Protein AF-A0A3D9RH99-F1 (afdb_monomer)

Solvent-accessible surface area (backbone atoms only — not comparable to full-atom values): 2675 Å² total; per-residue (Å²): 141,78,83,73,66,94,64,54,71,70,57,44,52,51,55,48,51,36,35,75,67,68,75,44,45,54,61,54,54,10,61,76,68,75,46,60,44,66,61,53,70,75,91

InterPro domains:
  IPR002514 Transposase IS3/IS911family [PF01527] (1-43)
  IPR010921 Trp repressor/replication initiator [SSF48295] (1-43)

Nearest PDB structures (foldseek):
  4zms-assembly1_B  TM=5.994E-01  e=5.317E-01  Streptococcus pneumoniae R6
  8r7y-assembly2_D  TM=7.966E-01  e=2.785E+00  Bacillus subtilis subsp. subtilis str. 168
  2llk-assembly1_A  TM=6.397E-01  e=1.972E+00  Homo sapiens
  5eyb-assembly2_B  TM=5.949E-01  e=5.947E+00  Schizosaccharomyces pombe 972h-
  2din-assembly1_A  TM=5.306E-01  e=4.212E+00  Homo sapiens

Mean predicted aligned error: 4.65 Å

Structure (mmCIF, N/CA/C/O backbone):
data_AF-A0A3D9RH99-F1
#
_entry.id   AF-A0A3D9RH99-F1
#
loop_
_atom_site.group_PDB
_atom_site.id
_atom_site.type_symbol
_atom_site.label_atom_id
_atom_site.label_alt_id
_atom_site.label_comp_id
_atom_site.label_asym_id
_atom_site.label_entity_id
_atom_site.label_seq_id
_atom_site.pdbx_PDB_ins_code
_atom_site.Cartn_x
_atom_site.Cartn_y
_atom_site.Cartn_z
_atom_site.occupancy
_atom_site.B_iso_or_equiv
_atom_site.auth_seq_id
_atom_site.auth_comp_id
_atom_site.auth_asym_id
_atom_site.auth_atom_id
_atom_site.pdbx_PDB_model_num
ATOM 1 N N . MET A 1 1 ? 19.383 -3.779 -21.426 1.00 47.03 1 MET A N 1
ATOM 2 C CA . MET A 1 1 ? 18.019 -3.873 -20.861 1.00 47.03 1 MET A CA 1
ATOM 3 C C . MET A 1 1 ? 18.137 -4.296 -19.410 1.00 47.03 1 MET A C 1
ATOM 5 O O . MET A 1 1 ? 18.833 -5.265 -19.151 1.00 47.03 1 MET A O 1
ATOM 9 N N . GLY A 1 2 ? 17.532 -3.576 -18.471 1.00 49.59 2 GLY A N 1
ATOM 10 C CA . GLY A 1 2 ? 17.621 -3.942 -17.056 1.00 49.59 2 GLY A CA 1
ATOM 11 C C . GLY A 1 2 ? 17.270 -2.781 -16.145 1.00 49.59 2 GLY A C 1
ATOM 12 O O . GLY A 1 2 ? 18.077 -2.387 -15.312 1.00 49.59 2 GLY A O 1
ATOM 13 N N . GLN A 1 3 ? 16.082 -2.202 -16.329 1.00 52.16 3 GLN A N 1
ATOM 14 C CA . GLN A 1 3 ? 15.506 -1.332 -15.313 1.00 52.16 3 GLN A CA 1
ATOM 15 C C . GLN A 1 3 ? 15.246 -2.229 -14.094 1.00 52.16 3 GLN A C 1
ATOM 17 O O . GLN A 1 3 ? 14.278 -2.989 -14.070 1.00 52.16 3 GLN A O 1
ATOM 22 N N . ARG A 1 4 ? 16.184 -2.247 -13.136 1.00 55.53 4 ARG A N 1
ATOM 23 C CA . ARG A 1 4 ? 15.981 -2.870 -11.823 1.00 55.53 4 ARG A CA 1
ATOM 24 C C . ARG A 1 4 ? 14.647 -2.337 -11.303 1.00 55.53 4 ARG A C 1
ATOM 26 O O . ARG A 1 4 ? 14.480 -1.123 -11.206 1.00 55.53 4 ARG A O 1
ATOM 33 N N . LYS A 1 5 ? 13.684 -3.229 -11.052 1.00 67.25 5 LYS A N 1
ATOM 34 C CA . LYS A 1 5 ? 12.404 -2.855 -10.442 1.0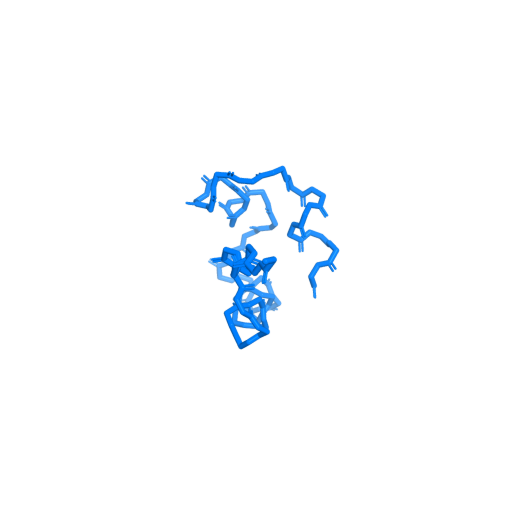0 67.25 5 LYS A CA 1
ATOM 35 C C . LYS A 1 5 ? 12.737 -2.066 -9.172 1.00 67.25 5 LYS A C 1
ATOM 37 O O . LYS A 1 5 ? 13.478 -2.571 -8.337 1.00 67.25 5 LYS A O 1
ATOM 42 N N . LYS A 1 6 ? 12.229 -0.832 -9.070 1.00 75.12 6 LYS A N 1
ATOM 43 C CA . LYS A 1 6 ? 12.471 0.106 -7.953 1.00 75.12 6 LYS A CA 1
ATOM 44 C C . LYS A 1 6 ? 12.170 -0.523 -6.579 1.00 75.12 6 LYS A C 1
ATOM 46 O O . LYS A 1 6 ? 12.742 -0.103 -5.585 1.00 75.12 6 LYS A O 1
ATOM 51 N N . PHE A 1 7 ? 11.328 -1.560 -6.564 1.00 85.94 7 PHE A N 1
ATOM 52 C CA . PHE A 1 7 ? 10.978 -2.379 -5.408 1.00 85.94 7 PHE A CA 1
ATOM 53 C C . PHE A 1 7 ? 11.103 -3.863 -5.770 1.00 85.94 7 PHE A C 1
ATOM 55 O O . PHE A 1 7 ? 10.556 -4.306 -6.792 1.00 85.94 7 PHE A O 1
ATOM 62 N N . ASP A 1 8 ? 11.816 -4.629 -4.953 1.00 90.50 8 ASP A N 1
ATOM 63 C CA . ASP A 1 8 ? 11.916 -6.082 -5.060 1.00 90.50 8 ASP A CA 1
ATOM 64 C C . ASP A 1 8 ? 10.737 -6.781 -4.352 1.00 90.50 8 ASP A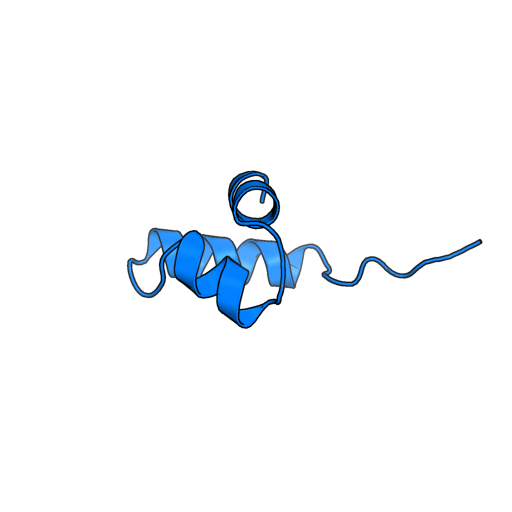 C 1
ATOM 66 O O . ASP A 1 8 ? 9.890 -6.142 -3.728 1.00 90.50 8 ASP A O 1
ATOM 70 N N . LYS A 1 9 ? 10.631 -8.108 -4.503 1.00 91.12 9 LYS A N 1
ATOM 71 C CA . LYS A 1 9 ? 9.488 -8.882 -3.982 1.00 91.12 9 LYS A CA 1
ATOM 72 C C . LYS A 1 9 ? 9.393 -8.807 -2.457 1.00 91.12 9 LYS A C 1
ATOM 74 O O . LYS A 1 9 ? 8.302 -8.581 -1.948 1.00 91.12 9 LYS A O 1
ATOM 79 N N . ALA A 1 10 ? 10.524 -8.945 -1.763 1.00 93.25 10 ALA A N 1
ATOM 80 C CA . ALA A 1 10 ? 10.551 -8.952 -0.305 1.00 93.25 10 ALA A CA 1
ATOM 81 C C . ALA A 1 10 ? 10.099 -7.603 0.266 1.00 93.25 10 ALA A C 1
ATOM 83 O O . ALA A 1 10 ? 9.330 -7.558 1.223 1.00 93.25 10 ALA A O 1
ATOM 84 N N . PHE A 1 11 ? 10.506 -6.501 -0.370 1.00 93.00 11 PHE A N 1
ATOM 85 C CA . PHE A 1 11 ? 10.057 -5.171 0.021 1.00 93.00 11 PHE A CA 1
ATOM 86 C C . PHE A 1 11 ? 8.543 -4.996 -0.129 1.00 93.00 11 PHE A C 1
ATOM 88 O O . PHE A 1 11 ? 7.886 -4.504 0.785 1.00 93.00 11 PHE A O 1
ATOM 95 N N . LYS A 1 12 ? 7.969 -5.435 -1.256 1.00 94.00 12 LYS A N 1
ATOM 96 C CA . LYS A 1 12 ? 6.513 -5.375 -1.466 1.00 94.00 12 LYS A CA 1
ATOM 97 C C . LYS A 1 12 ? 5.754 -6.186 -0.417 1.00 94.00 12 LYS A C 1
ATOM 99 O O . LYS A 1 12 ? 4.809 -5.671 0.166 1.00 94.00 12 LYS A O 1
ATOM 104 N N . GLU A 1 13 ? 6.207 -7.407 -0.133 1.00 95.75 13 GLU A N 1
ATOM 105 C CA . GLU A 1 13 ? 5.609 -8.263 0.900 1.00 95.75 13 GLU A CA 1
ATOM 106 C C . GLU A 1 13 ? 5.680 -7.605 2.285 1.00 95.75 13 GLU A C 1
ATOM 108 O O . GLU A 1 13 ? 4.698 -7.627 3.021 1.00 95.75 13 GLU A O 1
ATOM 113 N N . GLN A 1 14 ? 6.791 -6.946 2.625 1.00 95.50 14 GLN A N 1
ATOM 114 C CA . GLN A 1 14 ? 6.912 -6.214 3.888 1.00 95.50 14 GLN A CA 1
ATOM 115 C C . GLN A 1 14 ? 5.912 -5.052 3.991 1.00 95.50 14 GLN A C 1
ATOM 117 O O . GLN A 1 14 ? 5.322 -4.850 5.052 1.00 95.50 14 GLN A O 1
ATOM 122 N N . VAL A 1 15 ? 5.717 -4.291 2.911 1.00 95.00 15 VAL A N 1
ATOM 123 C CA . VAL A 1 15 ? 4.743 -3.187 2.877 1.00 95.00 15 VAL A CA 1
ATOM 124 C C . VAL A 1 15 ? 3.325 -3.720 3.079 1.00 95.00 15 VAL A C 1
ATOM 126 O O . VAL A 1 15 ? 2.591 -3.196 3.914 1.00 95.00 15 VAL A O 1
ATOM 129 N N . VAL A 1 16 ? 2.960 -4.798 2.381 1.00 94.88 16 VAL A N 1
ATOM 130 C CA . VAL A 1 16 ? 1.645 -5.439 2.530 1.00 94.88 16 VAL A CA 1
ATOM 131 C C . VAL A 1 16 ? 1.447 -5.966 3.950 1.00 94.88 16 VAL A C 1
ATOM 133 O O . VAL A 1 16 ? 0.393 -5.740 4.535 1.00 94.88 16 VAL A O 1
ATOM 136 N N . LEU A 1 17 ? 2.459 -6.603 4.547 1.00 96.94 17 LEU A N 1
ATOM 137 C CA . LEU A 1 17 ? 2.378 -7.102 5.923 1.00 96.94 17 LEU A CA 1
ATOM 138 C C . LEU A 1 17 ? 2.122 -5.986 6.941 1.00 96.94 17 LEU A C 1
ATOM 140 O O . LEU A 1 17 ? 1.310 -6.179 7.839 1.00 96.94 17 LEU A O 1
ATOM 144 N N . ARG A 1 18 ? 2.751 -4.814 6.786 1.00 95.38 18 ARG A N 1
ATOM 145 C CA . ARG A 1 18 ? 2.481 -3.647 7.649 1.00 95.38 18 ARG A CA 1
ATOM 146 C C . ARG A 1 18 ? 1.051 -3.135 7.503 1.00 95.38 18 ARG A C 1
ATOM 148 O O . ARG A 1 18 ? 0.440 -2.753 8.494 1.00 95.38 18 ARG A O 1
ATOM 155 N N . ILE A 1 19 ? 0.514 -3.152 6.281 1.00 95.88 19 ILE A N 1
ATOM 156 C CA . ILE A 1 19 ? -0.880 -2.768 6.026 1.00 95.88 19 ILE A CA 1
ATOM 157 C C . ILE A 1 19 ? -1.8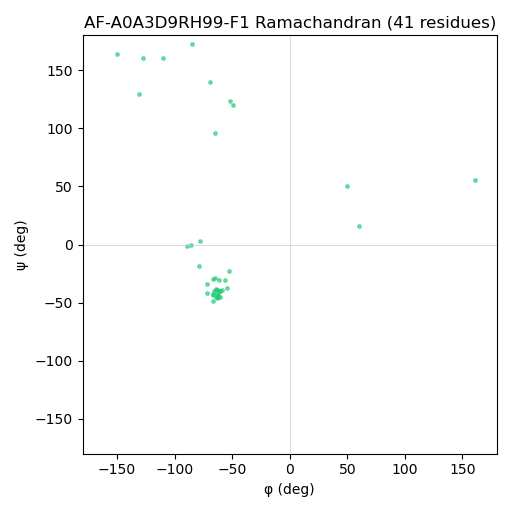41 -3.781 6.662 1.00 95.88 19 ILE A C 1
ATOM 159 O O . ILE A 1 19 ? -2.814 -3.390 7.298 1.00 95.88 19 ILE A O 1
ATOM 163 N N . LEU A 1 20 ? -1.554 -5.081 6.537 1.00 95.25 20 LEU A N 1
ATOM 164 C CA . LEU A 1 20 ? -2.351 -6.148 7.153 1.00 95.25 20 LEU A CA 1
ATOM 165 C C . LEU A 1 20 ? -2.276 -6.146 8.684 1.00 95.25 20 LEU A C 1
ATOM 167 O O . LEU A 1 20 ? -3.236 -6.545 9.333 1.00 95.25 20 LEU A O 1
ATOM 171 N N . ALA A 1 21 ? -1.157 -5.699 9.253 1.00 96.88 21 ALA A N 1
ATOM 172 C CA . ALA A 1 21 ? -0.990 -5.493 10.688 1.00 96.88 21 ALA A CA 1
ATOM 173 C C . ALA A 1 21 ? -1.646 -4.193 11.195 1.00 96.88 21 ALA A C 1
ATOM 175 O O . ALA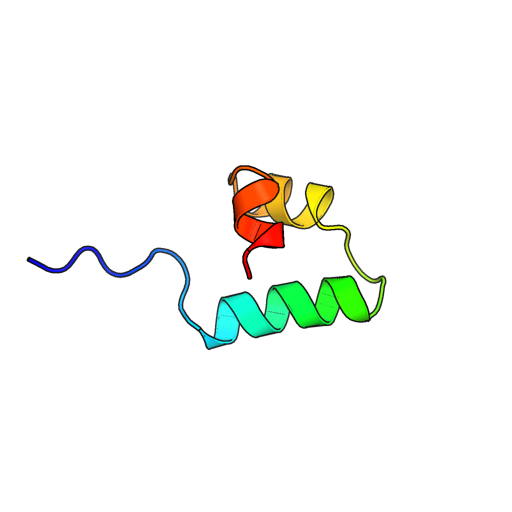 A 1 21 ? -1.502 -3.867 12.369 1.00 96.88 21 ALA A O 1
ATOM 176 N N . GLU A 1 22 ? -2.328 -3.442 10.320 1.00 94.25 22 GLU A N 1
ATOM 177 C CA . GLU A 1 22 ? -2.958 -2.147 10.618 1.00 94.25 22 GLU A CA 1
ATOM 178 C C . GLU A 1 22 ? -1.959 -1.070 11.098 1.00 94.25 22 GLU A C 1
ATOM 180 O O . GLU A 1 22 ? -2.351 -0.024 11.612 1.00 94.25 22 GLU A O 1
ATOM 185 N N . GLU A 1 23 ? -0.655 -1.287 10.884 1.00 94.12 23 GLU A N 1
ATOM 186 C CA . GLU A 1 23 ? 0.423 -0.343 11.218 1.00 94.12 23 GLU A CA 1
ATOM 187 C C . GLU A 1 23 ? 0.559 0.780 10.177 1.00 94.12 23 GLU A C 1
ATOM 189 O O . GLU A 1 23 ? 1.181 1.810 10.437 1.00 94.12 23 GLU A O 1
ATOM 194 N N . SER A 1 24 ? 0.011 0.581 8.976 1.00 94.06 24 SER A N 1
ATOM 195 C CA . SER A 1 24 ? 0.005 1.555 7.884 1.00 94.06 24 SER A CA 1
ATOM 196 C C . SER A 1 24 ? -1.232 1.363 7.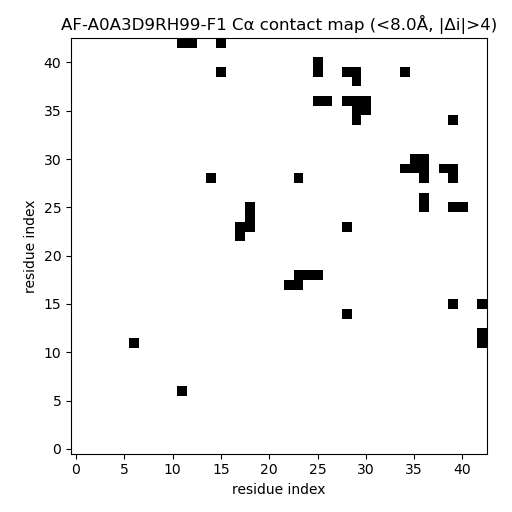005 1.00 94.06 24 SER A C 1
ATOM 198 O O . SER A 1 24 ? -1.884 0.321 7.045 1.00 94.06 24 SER A O 1
ATOM 200 N N . THR A 1 25 ? -1.558 2.350 6.173 1.00 95.25 25 THR A N 1
ATOM 201 C CA . THR A 1 25 ? -2.627 2.232 5.175 1.00 95.25 25 THR A CA 1
ATOM 202 C C . THR A 1 25 ? -2.050 2.186 3.764 1.00 95.25 25 THR A C 1
ATOM 204 O O . THR A 1 25 ? -0.937 2.644 3.510 1.00 95.25 25 THR A O 1
ATOM 207 N N . VAL A 1 26 ? -2.829 1.683 2.801 1.00 95.06 26 VAL A N 1
ATOM 208 C CA . VAL A 1 26 ? -2.449 1.708 1.374 1.00 95.06 26 VAL A CA 1
ATOM 209 C C . VAL A 1 26 ? -2.118 3.13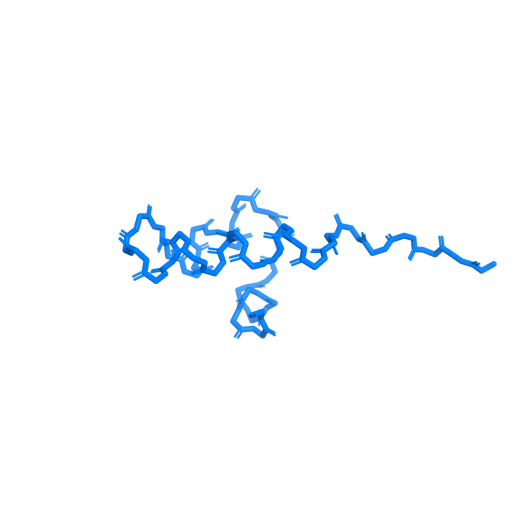3 0.912 1.00 95.06 26 VAL A C 1
ATOM 211 O O . VAL A 1 26 ? -1.199 3.324 0.120 1.00 95.06 26 VAL A O 1
ATOM 214 N N . ALA A 1 27 ? -2.852 4.136 1.404 1.00 94.94 27 ALA A N 1
ATOM 215 C CA . ALA A 1 27 ? -2.634 5.535 1.052 1.00 94.94 27 ALA A CA 1
ATOM 216 C C . ALA A 1 27 ? -1.346 6.094 1.674 1.00 94.94 27 ALA A C 1
ATOM 218 O O . ALA A 1 27 ? -0.596 6.788 0.985 1.00 94.94 27 ALA A O 1
ATOM 219 N N . ASP A 1 28 ? -1.070 5.761 2.937 1.00 95.50 28 ASP A N 1
ATOM 220 C CA . ASP A 1 28 ? 0.142 6.201 3.634 1.00 95.50 28 ASP A CA 1
ATOM 221 C C . ASP A 1 28 ? 1.389 5.570 3.021 1.00 95.50 28 ASP A C 1
ATOM 223 O O . ASP A 1 28 ? 2.303 6.288 2.622 1.00 95.5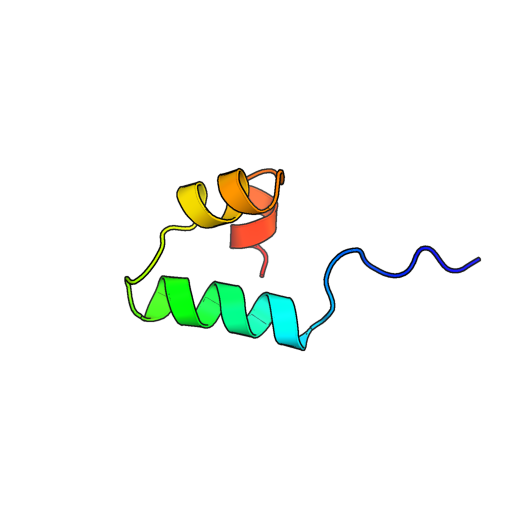0 28 ASP A O 1
ATOM 227 N N . ALA A 1 29 ? 1.382 4.252 2.808 1.00 94.75 29 ALA A N 1
ATOM 228 C CA . ALA A 1 29 ? 2.468 3.554 2.129 1.00 94.75 29 ALA A CA 1
ATOM 229 C C . ALA A 1 29 ? 2.694 4.090 0.705 1.00 94.75 29 ALA A C 1
ATOM 231 O O . ALA A 1 29 ? 3.829 4.255 0.265 1.00 94.75 29 ALA A O 1
ATOM 232 N N . ALA A 1 30 ? 1.629 4.416 -0.031 1.00 94.88 30 ALA A N 1
ATOM 233 C CA . ALA A 1 30 ? 1.759 4.997 -1.364 1.00 94.88 30 ALA A CA 1
ATOM 234 C C . ALA A 1 30 ? 2.400 6.390 -1.336 1.00 94.88 30 ALA A C 1
ATOM 236 O O . ALA A 1 30 ? 3.258 6.691 -2.167 1.00 94.88 30 ALA A O 1
ATOM 237 N N . LYS A 1 31 ? 2.027 7.214 -0.353 1.00 95.62 31 LYS A N 1
ATOM 238 C CA . LYS A 1 31 ? 2.609 8.540 -0.134 1.00 95.62 31 LYS A CA 1
ATOM 239 C C . LYS A 1 31 ? 4.078 8.458 0.286 1.00 95.62 31 LYS A C 1
ATOM 241 O O . LYS A 1 31 ? 4.888 9.215 -0.236 1.00 95.62 31 LYS A O 1
ATOM 246 N N . GLU A 1 32 ? 4.429 7.541 1.185 1.00 93.38 32 GLU A N 1
ATOM 247 C CA . GLU A 1 32 ? 5.812 7.308 1.630 1.00 93.38 32 GLU A CA 1
ATOM 248 C C . GLU A 1 32 ? 6.723 6.855 0.487 1.00 93.38 32 GLU A C 1
ATOM 250 O O . GLU A 1 32 ? 7.880 7.264 0.397 1.00 93.38 32 GLU A O 1
ATOM 255 N N . LEU A 1 33 ? 6.195 6.011 -0.399 1.00 91.31 33 LEU A N 1
ATOM 256 C CA . LEU A 1 33 ? 6.946 5.422 -1.505 1.00 91.31 33 LEU A CA 1
ATOM 257 C C . LEU A 1 33 ? 6.913 6.270 -2.783 1.00 91.31 33 LEU A C 1
ATOM 259 O O . LEU A 1 33 ? 7.548 5.889 -3.773 1.00 91.31 33 LEU A O 1
ATOM 263 N N . ASP A 1 34 ? 6.199 7.400 -2.753 1.00 93.62 34 ASP A N 1
ATOM 264 C CA . ASP A 1 34 ? 5.948 8.282 -3.895 1.00 93.62 34 ASP A CA 1
ATOM 265 C C . ASP A 1 34 ? 5.434 7.492 -5.112 1.00 93.62 34 ASP A C 1
ATOM 267 O O . ASP A 1 34 ? 5.975 7.527 -6.222 1.00 93.62 34 ASP A O 1
ATOM 271 N N . VAL A 1 35 ? 4.406 6.677 -4.870 1.00 91.88 35 VAL A N 1
ATOM 272 C CA . VAL A 1 35 ? 3.712 5.891 -5.893 1.00 91.88 35 VAL A CA 1
ATOM 273 C C . VAL A 1 35 ? 2.214 6.137 -5.822 1.00 91.88 35 VAL A C 1
ATOM 275 O O . VAL A 1 35 ? 1.664 6.568 -4.814 1.00 91.88 35 VAL A 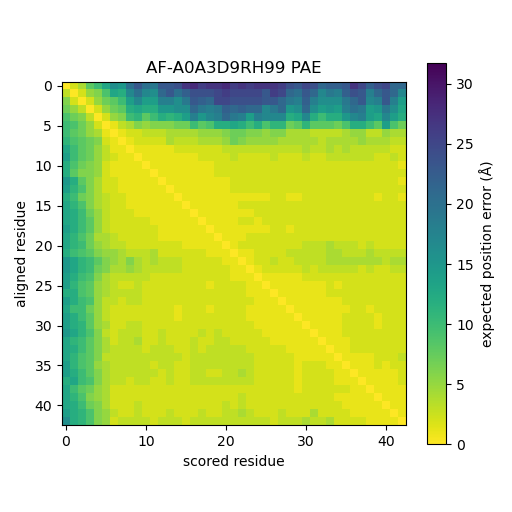O 1
ATOM 278 N N . HIS A 1 36 ? 1.514 5.818 -6.906 1.00 94.38 36 HIS A N 1
ATOM 279 C CA . HIS A 1 36 ? 0.059 5.867 -6.891 1.00 94.38 36 HIS A CA 1
ATOM 280 C C . HIS A 1 36 ? -0.497 4.747 -5.999 1.00 94.38 36 HIS A C 1
ATOM 282 O O . HIS A 1 36 ? -0.006 3.620 -6.073 1.00 94.38 36 HIS A O 1
ATOM 288 N N . TYR A 1 37 ? -1.547 5.012 -5.215 1.00 92.12 37 TYR A N 1
ATOM 289 C CA . TYR A 1 37 ? -2.116 4.044 -4.262 1.00 92.12 37 TYR A CA 1
ATOM 290 C C . TYR A 1 37 ? -2.544 2.716 -4.901 1.00 92.12 37 TYR A C 1
ATOM 292 O O . TYR A 1 37 ? -2.446 1.665 -4.276 1.00 92.12 37 TYR A O 1
ATOM 300 N N . THR A 1 38 ? -2.959 2.737 -6.170 1.00 94.12 38 THR A N 1
ATOM 301 C CA . THR A 1 38 ? -3.278 1.516 -6.928 1.00 94.12 38 THR A CA 1
ATOM 302 C C . THR A 1 38 ? -2.070 0.598 -7.066 1.00 94.12 38 THR A C 1
ATOM 304 O O . THR A 1 38 ? -2.232 -0.610 -7.074 1.00 94.12 38 THR A O 1
ATOM 307 N N . THR A 1 39 ? -0.859 1.159 -7.104 1.00 93.00 39 THR A N 1
ATOM 308 C CA . THR A 1 39 ? 0.391 0.396 -7.166 1.00 93.00 39 THR A CA 1
ATOM 309 C C . THR A 1 39 ? 0.577 -0.433 -5.906 1.00 93.00 39 THR A C 1
ATOM 311 O O . THR A 1 39 ? 0.924 -1.598 -6.017 1.00 93.00 39 THR A O 1
ATOM 314 N N . VAL A 1 40 ? 0.332 0.157 -4.732 1.00 92.81 40 VAL A N 1
ATOM 315 C CA . VAL A 1 40 ? 0.410 -0.540 -3.439 1.00 92.81 40 VAL A CA 1
ATOM 316 C C . VAL A 1 40 ? -0.753 -1.517 -3.277 1.00 92.81 40 VAL A C 1
ATOM 318 O O . VAL A 1 40 ? -0.566 -2.588 -2.725 1.00 92.81 40 VAL A O 1
ATOM 321 N N . ARG A 1 41 ? -1.939 -1.189 -3.805 1.00 91.56 41 ARG A N 1
ATOM 322 C CA . ARG A 1 41 ? -3.100 -2.094 -3.825 1.00 91.56 41 ARG A CA 1
ATOM 323 C C . ARG A 1 41 ? -2.876 -3.349 -4.682 1.00 91.56 41 ARG A C 1
ATOM 325 O O . ARG A 1 41 ? -3.492 -4.371 -4.417 1.00 91.56 41 ARG A O 1
ATOM 332 N N . ASP A 1 42 ? -2.046 -3.253 -5.719 1.00 92.31 42 ASP A N 1
ATOM 333 C CA . ASP A 1 42 ? -1.698 -4.372 -6.602 1.00 92.31 42 ASP A CA 1
ATOM 334 C C . ASP A 1 42 ? -0.524 -5.220 -6.057 1.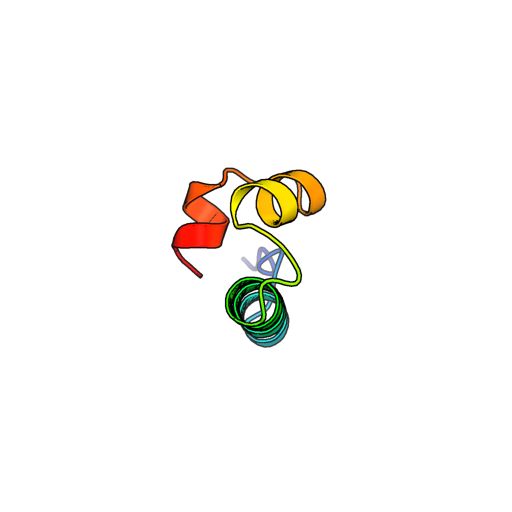00 92.31 42 ASP A C 1
ATOM 336 O O . ASP A 1 42 ? -0.074 -6.151 -6.734 1.00 92.31 42 ASP A O 1
ATOM 340 N N . TRP A 1 43 ? 0.032 -4.867 -4.890 1.00 91.12 43 TRP A N 1
ATOM 341 C CA . TRP A 1 43 ? 1.062 -5.645 -4.188 1.00 91.12 43 TRP A CA 1
ATOM 342 C C . TRP A 1 43 ? 0.419 -6.592 -3.183 1.00 91.12 43 TRP A C 1
ATOM 344 O O . TRP A 1 43 ? 0.954 -7.718 -3.077 1.00 91.12 43 TRP A O 1
#

Organism: NCBI:txid1156355

Radius of gyration: 10.66 Å; Cα contacts (8 Å, |Δi|>4): 26; chains: 1; bounding box: 21×18×32 Å

Sequence (43 aa):
MGQRKKFDKAFKEQVVLRILAEESTVADAAKELDVHYTTVRDW

Foldseek 3Di:
DDPDDPDDPVRLVVLVVCCVVVVDPLVRSCVVVVHDSVVSVVD

Secondary structure (DSSP, 8-state):
-----SS-HHHHHHHHHHHHTTSS-HHHHHHHTTS-HHHHHT-

pLDDT: mean 88.74, std 13.17, range [47.03, 96.94]